Protein AF-A0A3E0DQM0-F1 (afdb_monomer_lite)

pLDDT: mean 94.65, std 6.39, range [54.25, 98.12]

Structure (mmCIF, N/CA/C/O backbone):
data_AF-A0A3E0DQM0-F1
#
_entry.id   AF-A0A3E0DQM0-F1
#
loop_
_atom_site.group_PDB
_atom_site.id
_atom_site.type_symbol
_atom_site.label_atom_id
_atom_site.label_alt_id
_atom_site.label_comp_id
_atom_site.label_asym_id
_atom_site.label_entity_id
_atom_site.label_seq_id
_atom_site.pdbx_PDB_ins_code
_atom_site.Cartn_x
_atom_site.Cartn_y
_atom_site.Cartn_z
_atom_site.occupancy
_atom_site.B_iso_or_equiv
_atom_site.auth_seq_id
_atom_site.auth_comp_id
_atom_site.auth_asym_id
_atom_site.auth_atom_id
_atom_site.pdbx_PDB_model_num
ATOM 1 N N . MET A 1 1 ? -19.276 3.878 23.084 1.00 54.25 1 MET A N 1
ATOM 2 C CA . MET A 1 1 ? -18.912 4.864 22.041 1.00 54.25 1 MET A CA 1
ATOM 3 C C . MET A 1 1 ? -17.855 4.214 21.169 1.00 54.25 1 MET A C 1
ATOM 5 O O . MET A 1 1 ? -16.862 3.767 21.719 1.00 54.25 1 MET A O 1
ATOM 9 N N . SER A 1 2 ? -18.087 4.091 19.860 1.00 76.19 2 SER A N 1
ATOM 10 C CA . SER A 1 2 ? -17.106 3.498 18.938 1.00 76.19 2 SER A CA 1
ATOM 11 C C . SER A 1 2 ? -15.893 4.420 18.818 1.00 76.19 2 SER A C 1
ATOM 13 O O . SER A 1 2 ? -16.071 5.600 18.515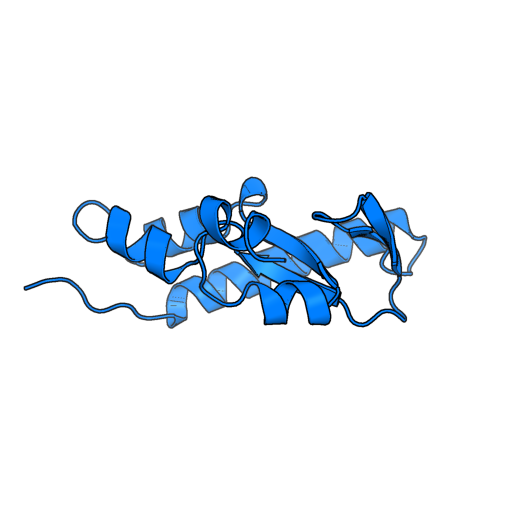 1.00 76.19 2 SER A O 1
ATOM 15 N N . ARG A 1 3 ? -14.677 3.886 18.982 1.00 88.62 3 ARG A N 1
ATOM 16 C CA . ARG A 1 3 ? -13.432 4.633 18.741 1.00 88.62 3 ARG A CA 1
ATOM 17 C C . ARG A 1 3 ? -13.427 5.212 17.309 1.00 88.62 3 ARG A C 1
ATOM 19 O O . ARG A 1 3 ? -13.746 4.468 16.372 1.00 88.62 3 ARG A O 1
ATOM 26 N N . PRO A 1 4 ? -13.158 6.519 17.121 1.00 92.12 4 PRO A N 1
ATOM 27 C CA . PRO A 1 4 ? -13.110 7.136 15.798 1.00 92.12 4 PRO A CA 1
ATOM 28 C C . PRO A 1 4 ? -11.897 6.650 15.002 1.00 92.12 4 PRO A C 1
ATOM 30 O O . PRO A 1 4 ? -10.864 6.309 15.566 1.00 92.12 4 PRO A O 1
ATOM 33 N N . TYR A 1 5 ? -12.033 6.638 13.678 1.00 93.19 5 TYR A N 1
ATOM 34 C CA . TYR A 1 5 ? -10.960 6.251 12.772 1.00 93.19 5 TYR A CA 1
ATOM 35 C C . TYR A 1 5 ? -9.982 7.410 12.541 1.00 93.19 5 TYR A C 1
ATOM 37 O O . TYR A 1 5 ? -10.359 8.439 11.978 1.00 93.19 5 TYR A O 1
ATOM 45 N N . TYR A 1 6 ? -8.715 7.216 12.916 1.00 92.94 6 TYR A N 1
ATOM 46 C CA . TYR A 1 6 ? -7.630 8.161 12.651 1.00 92.94 6 TYR A CA 1
ATOM 47 C C . TYR A 1 6 ? -6.496 7.518 11.854 1.00 92.94 6 TYR A C 1
ATOM 49 O O . TYR A 1 6 ? -6.111 6.374 12.077 1.00 92.94 6 TYR A O 1
ATOM 57 N N . ARG A 1 7 ? -5.926 8.285 10.918 1.00 94.50 7 ARG A N 1
ATOM 58 C CA . ARG A 1 7 ? -4.897 7.794 9.988 1.00 94.50 7 ARG A CA 1
ATOM 59 C C . ARG A 1 7 ? -3.457 8.008 10.441 1.00 94.50 7 ARG A C 1
ATOM 61 O O . ARG A 1 7 ? -2.560 7.538 9.755 1.00 94.50 7 ARG A O 1
ATOM 68 N N . ALA A 1 8 ? -3.216 8.720 11.540 1.00 96.00 8 ALA A N 1
ATOM 69 C CA . ALA A 1 8 ? -1.870 9.163 11.911 1.00 96.00 8 ALA A CA 1
ATOM 70 C C . ALA A 1 8 ? -0.879 7.994 12.069 1.00 96.00 8 ALA A C 1
ATOM 72 O O . ALA A 1 8 ? 0.138 7.958 11.374 1.00 96.00 8 ALA A O 1
ATOM 73 N N . GLU A 1 9 ? -1.203 7.009 12.912 1.00 95.75 9 GLU A N 1
ATOM 74 C CA . GLU A 1 9 ? -0.326 5.850 13.139 1.00 95.75 9 GLU A CA 1
ATOM 75 C C . GLU A 1 9 ? -0.242 4.938 11.910 1.00 95.75 9 GLU A C 1
ATOM 77 O O . GLU A 1 9 ? 0.847 4.497 11.544 1.00 95.75 9 GLU A O 1
ATOM 82 N N . ILE A 1 10 ? -1.363 4.742 11.203 1.00 96.94 10 ILE A N 1
ATOM 83 C CA . ILE A 1 10 ? -1.405 3.978 9.947 1.00 96.94 10 ILE A CA 1
ATOM 84 C C . ILE A 1 10 ? -0.453 4.585 8.917 1.00 96.94 10 ILE A C 1
ATOM 86 O O . ILE A 1 10 ? 0.351 3.860 8.342 1.00 96.94 10 ILE A O 1
ATOM 90 N N . ASN A 1 11 ? -0.504 5.902 8.704 1.00 97.19 11 ASN A N 1
ATOM 91 C CA . ASN A 1 11 ? 0.359 6.582 7.742 1.00 97.19 11 ASN A CA 1
ATOM 92 C C . ASN A 1 11 ? 1.834 6.502 8.169 1.00 97.19 11 ASN A C 1
ATOM 94 O O . ASN A 1 11 ? 2.695 6.252 7.331 1.00 97.19 11 ASN A O 1
ATOM 98 N N . ARG A 1 12 ? 2.138 6.655 9.466 1.00 95.81 12 ARG A N 1
ATOM 99 C CA . ARG A 1 12 ? 3.513 6.529 9.976 1.00 95.81 12 ARG A CA 1
ATOM 100 C C . ARG A 1 12 ? 4.090 5.133 9.723 1.00 95.81 12 ARG A C 1
ATOM 102 O O . ARG A 1 12 ? 5.250 5.025 9.330 1.00 95.81 12 ARG A O 1
ATOM 109 N N . ALA A 1 13 ? 3.317 4.074 9.964 1.00 95.50 13 ALA A N 1
ATOM 110 C CA . ALA A 1 13 ? 3.752 2.709 9.665 1.00 95.50 13 ALA A CA 1
ATOM 111 C C . ALA A 1 13 ? 3.865 2.473 8.149 1.00 95.50 13 ALA A C 1
ATOM 113 O O . ALA A 1 13 ? 4.840 1.876 7.696 1.00 95.50 13 ALA A O 1
ATOM 114 N N . PHE A 1 14 ? 2.934 3.022 7.368 1.00 97.19 14 PHE A N 1
ATOM 115 C CA . PHE A 1 14 ? 2.909 2.885 5.916 1.00 97.19 14 PHE A CA 1
ATOM 116 C C . PHE A 1 14 ? 4.154 3.460 5.233 1.00 97.19 14 PHE A C 1
ATOM 118 O O . PHE A 1 14 ? 4.708 2.816 4.348 1.00 97.19 14 PHE A O 1
ATOM 125 N N . GLU A 1 15 ? 4.653 4.625 5.663 1.00 96.44 15 GLU A N 1
ATOM 126 C CA . GLU A 1 15 ? 5.891 5.193 5.103 1.00 96.44 15 GLU A CA 1
ATOM 127 C C . GLU A 1 15 ? 7.095 4.254 5.265 1.00 96.44 15 GLU A C 1
ATOM 129 O O . GLU A 1 15 ? 7.903 4.125 4.345 1.00 96.44 15 GLU A O 1
ATOM 134 N N . ARG A 1 16 ? 7.196 3.543 6.398 1.00 94.75 16 ARG A N 1
ATOM 135 C CA . ARG A 1 16 ? 8.276 2.567 6.618 1.00 94.75 16 ARG A CA 1
ATOM 136 C C . ARG A 1 16 ? 8.169 1.383 5.661 1.00 94.75 16 ARG A C 1
ATOM 138 O O . ARG A 1 16 ? 9.175 0.956 5.104 1.00 94.75 16 ARG A O 1
ATOM 145 N N . VAL A 1 17 ? 6.954 0.880 5.452 1.00 95.38 17 VAL A N 1
ATOM 146 C CA . VAL A 1 17 ? 6.702 -0.264 4.566 1.00 95.38 17 VAL A CA 1
ATOM 147 C C . VAL A 1 17 ? 6.937 0.111 3.106 1.00 95.38 17 VAL A C 1
ATOM 149 O O . VAL A 1 17 ? 7.618 -0.623 2.397 1.00 95.38 17 VAL A O 1
ATOM 152 N N . LYS A 1 18 ? 6.490 1.295 2.670 1.00 95.62 18 LYS A N 1
ATOM 153 C CA . LYS A 1 18 ? 6.794 1.810 1.326 1.00 95.62 18 LYS A CA 1
ATOM 154 C C . LYS A 1 18 ? 8.295 1.928 1.079 1.00 95.62 18 LYS A C 1
ATOM 156 O O . LYS A 1 18 ? 8.761 1.546 0.012 1.00 95.62 18 LYS A O 1
ATOM 161 N N . ALA A 1 19 ? 9.052 2.438 2.051 1.00 95.69 19 ALA A N 1
ATOM 162 C CA . ALA A 1 19 ? 10.502 2.554 1.923 1.00 95.69 19 ALA A CA 1
ATOM 163 C C . ALA A 1 19 ? 11.177 1.179 1.763 1.00 95.69 19 ALA A C 1
ATOM 165 O O . ALA A 1 19 ? 12.063 1.032 0.922 1.00 95.69 19 ALA A O 1
ATOM 166 N N . LEU A 1 20 ? 10.729 0.171 2.521 1.00 95.19 20 LEU A N 1
ATOM 167 C CA . LEU A 1 20 ? 11.220 -1.203 2.400 1.00 95.19 20 LEU A CA 1
ATOM 168 C C . LEU A 1 20 ? 10.911 -1.792 1.016 1.00 95.19 20 LEU A C 1
ATOM 170 O O . LEU A 1 20 ? 11.831 -2.209 0.316 1.00 95.19 20 LEU A O 1
ATOM 174 N N . LEU A 1 21 ? 9.644 -1.750 0.592 1.00 94.62 21 LEU A N 1
ATOM 175 C CA . LEU A 1 21 ? 9.210 -2.274 -0.707 1.00 94.62 21 LEU A CA 1
ATOM 176 C C . LEU A 1 21 ? 9.923 -1.584 -1.875 1.00 94.62 21 LEU A C 1
ATOM 178 O O . LEU A 1 21 ? 10.291 -2.229 -2.855 1.00 94.62 21 LEU A O 1
ATOM 182 N N . HIS A 1 22 ? 10.150 -0.274 -1.771 1.00 96.00 22 HIS A N 1
ATOM 183 C CA . HIS A 1 22 ? 10.899 0.463 -2.779 1.00 96.00 22 HIS A CA 1
ATOM 184 C C . HIS A 1 22 ? 12.367 0.040 -2.843 1.00 96.00 22 HIS A C 1
ATOM 186 O O . HIS A 1 22 ? 12.887 -0.179 -3.933 1.00 96.00 22 HIS A O 1
ATOM 192 N N . SER A 1 23 ? 13.021 -0.131 -1.692 1.00 96.44 23 SER A N 1
ATOM 193 C CA . SER A 1 23 ? 14.397 -0.636 -1.627 1.00 96.44 23 SER A CA 1
ATOM 194 C C . SER A 1 23 ? 14.526 -2.015 -2.288 1.00 96.44 23 SER A C 1
ATOM 196 O O . SER A 1 23 ? 15.415 -2.235 -3.112 1.00 96.44 23 SER A O 1
ATOM 198 N N . GLU A 1 24 ? 13.593 -2.927 -2.004 1.00 95.75 24 GLU A N 1
ATOM 199 C CA . GLU A 1 24 ? 13.560 -4.250 -2.634 1.00 95.75 24 GLU A CA 1
ATOM 200 C C . GLU A 1 24 ? 13.370 -4.165 -4.152 1.00 95.75 24 GLU A C 1
ATOM 202 O O . GLU A 1 24 ? 14.058 -4.857 -4.905 1.00 95.75 24 GLU A O 1
ATOM 207 N N . ALA A 1 25 ? 12.470 -3.299 -4.618 1.00 96.56 25 ALA A N 1
ATOM 208 C CA . ALA A 1 25 ? 12.210 -3.111 -6.040 1.00 96.56 25 ALA A CA 1
ATOM 209 C C . ALA A 1 25 ? 13.403 -2.511 -6.790 1.00 96.56 25 ALA A C 1
ATOM 211 O O . ALA A 1 25 ? 13.678 -2.922 -7.917 1.00 96.56 25 ALA A O 1
ATOM 212 N N . LEU A 1 26 ? 14.145 -1.588 -6.168 1.00 97.44 26 LEU A N 1
ATOM 213 C CA . LEU A 1 26 ? 15.409 -1.080 -6.713 1.00 97.44 26 LEU A CA 1
ATOM 214 C C . LEU A 1 26 ? 16.441 -2.204 -6.860 1.00 97.44 26 LEU A C 1
ATOM 216 O O . LEU A 1 26 ? 17.157 -2.253 -7.861 1.00 97.44 26 LEU A O 1
ATOM 220 N N . GLY A 1 27 ? 16.496 -3.124 -5.891 1.00 97.00 27 GLY A N 1
ATOM 221 C CA . GLY A 1 27 ? 17.336 -4.319 -5.967 1.00 97.00 27 GLY A CA 1
ATOM 222 C C . GLY A 1 27 ? 16.962 -5.237 -7.135 1.00 97.00 27 GLY A C 1
ATOM 223 O O . GLY A 1 27 ? 17.846 -5.758 -7.809 1.00 97.00 27 GLY A O 1
ATOM 224 N N . ARG A 1 28 ? 15.662 -5.392 -7.422 1.00 95.31 28 ARG A N 1
ATOM 225 C CA . ARG A 1 28 ? 15.159 -6.211 -8.544 1.00 95.31 28 ARG A CA 1
ATOM 226 C C . ARG A 1 28 ? 15.437 -5.594 -9.914 1.00 95.31 28 ARG A C 1
ATOM 228 O O . ARG A 1 28 ? 15.689 -6.334 -10.860 1.00 95.31 28 ARG A O 1
ATOM 235 N N . GLY A 1 29 ? 15.378 -4.269 -10.038 1.00 94.19 29 GLY A N 1
ATOM 236 C CA . GLY A 1 29 ? 15.554 -3.569 -11.314 1.00 94.19 29 GLY A CA 1
ATOM 237 C C . GLY A 1 29 ? 16.912 -2.887 -11.487 1.00 94.19 29 GLY A C 1
ATOM 238 O O . GLY A 1 29 ? 17.012 -1.929 -12.252 1.00 94.19 29 GLY A O 1
ATOM 239 N N . ASN A 1 30 ? 17.961 -3.355 -10.796 1.00 93.12 30 ASN A N 1
ATOM 240 C CA . ASN A 1 30 ? 19.336 -2.845 -10.919 1.00 93.12 30 ASN A CA 1
ATOM 241 C C . ASN A 1 30 ? 19.444 -1.315 -10.753 1.00 93.12 30 ASN A C 1
ATOM 243 O O . ASN A 1 30 ? 20.077 -0.628 -11.554 1.00 93.12 30 ASN A O 1
ATOM 247 N N . GLY A 1 31 ? 18.806 -0.776 -9.713 1.00 93.38 31 GLY A N 1
ATOM 248 C CA . GLY A 1 31 ? 18.766 0.663 -9.429 1.00 93.38 31 GLY A CA 1
ATOM 249 C C . GLY A 1 31 ? 17.560 1.390 -10.025 1.00 93.38 31 GLY A C 1
ATOM 250 O O . GLY A 1 31 ? 17.336 2.551 -9.691 1.00 93.38 31 GLY A O 1
ATOM 251 N N . ASN A 1 32 ? 16.744 0.710 -10.832 1.00 95.00 32 ASN A N 1
ATOM 252 C CA . ASN A 1 32 ? 15.394 1.142 -11.177 1.00 95.00 32 ASN A CA 1
ATOM 253 C C . ASN A 1 32 ? 14.385 0.311 -10.388 1.00 95.00 32 ASN A C 1
ATOM 255 O O . ASN A 1 32 ? 14.575 -0.887 -10.208 1.00 95.00 32 ASN A O 1
ATOM 259 N N . ALA A 1 33 ? 13.320 0.934 -9.893 1.00 96.88 33 ALA A N 1
ATOM 260 C CA . ALA A 1 33 ? 12.308 0.217 -9.143 1.00 96.88 33 ALA A CA 1
ATOM 261 C C . ALA A 1 33 ? 11.489 -0.630 -10.122 1.00 96.88 33 ALA A C 1
ATOM 263 O O . ALA A 1 33 ? 10.884 -0.085 -11.047 1.00 96.88 33 ALA A O 1
ATOM 264 N N . HIS A 1 34 ? 11.522 -1.946 -9.925 1.00 97.94 34 HIS A N 1
ATOM 265 C CA . HIS A 1 34 ? 10.809 -2.925 -10.735 1.00 97.94 34 HIS A CA 1
ATOM 266 C C . HIS A 1 34 ? 9.830 -3.716 -9.864 1.00 97.94 34 HIS A C 1
ATOM 268 O O . HIS A 1 34 ? 10.225 -4.339 -8.872 1.00 97.94 34 HIS A O 1
ATOM 274 N N . TYR A 1 35 ? 8.558 -3.696 -10.252 1.00 97.44 35 TYR A N 1
ATOM 275 C CA . TYR A 1 35 ? 7.465 -4.400 -9.590 1.00 97.44 35 TYR A CA 1
ATOM 276 C C . TYR A 1 35 ? 6.680 -5.241 -10.591 1.00 97.44 35 TYR A C 1
ATOM 278 O O . TYR A 1 35 ? 6.747 -5.022 -11.796 1.00 97.44 35 TYR A O 1
ATOM 286 N N . ILE A 1 36 ? 5.885 -6.160 -10.055 1.00 97.31 36 ILE A N 1
ATOM 287 C CA . ILE A 1 36 ? 4.790 -6.804 -10.772 1.00 97.31 36 ILE A CA 1
ATOM 288 C C . ILE A 1 36 ? 3.500 -6.210 -10.206 1.00 97.31 36 ILE A C 1
ATOM 290 O O . ILE A 1 36 ? 3.326 -6.193 -8.984 1.00 97.31 36 ILE A O 1
ATOM 294 N N . ASP A 1 37 ? 2.632 -5.688 -11.070 1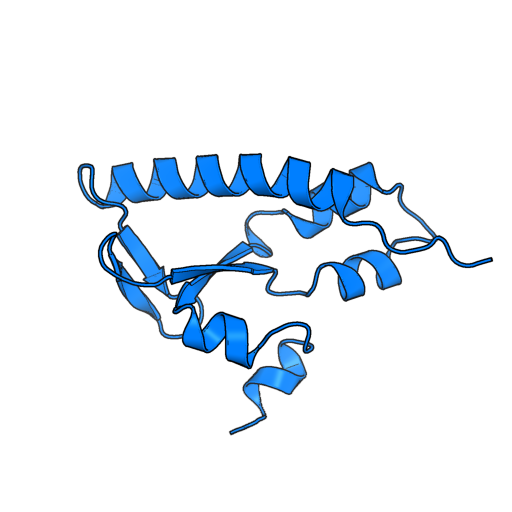.00 97.38 37 ASP A N 1
ATOM 295 C CA . ASP A 1 37 ? 1.326 -5.164 -10.688 1.00 97.38 37 ASP A CA 1
ATOM 296 C C . ASP A 1 37 ? 0.526 -6.272 -9.999 1.00 97.38 37 ASP A C 1
ATOM 298 O O . ASP A 1 37 ? 0.339 -7.366 -10.536 1.00 97.38 37 ASP A O 1
ATOM 302 N N . THR A 1 38 ? 0.057 -5.984 -8.788 1.00 96.00 38 THR A N 1
ATOM 303 C CA . THR A 1 38 ? -0.618 -6.980 -7.947 1.00 96.00 38 THR A CA 1
ATOM 304 C C . THR A 1 38 ? -1.942 -7.456 -8.551 1.00 96.00 38 THR A C 1
ATOM 306 O O . THR A 1 38 ? -2.349 -8.588 -8.303 1.00 96.00 38 THR A O 1
ATOM 309 N N . TYR A 1 39 ? -2.619 -6.614 -9.336 1.00 94.81 39 TYR A N 1
ATOM 310 C CA . TYR A 1 39 ? -3.948 -6.898 -9.873 1.00 94.81 39 TYR A CA 1
ATOM 311 C C . TYR A 1 39 ? -3.926 -7.368 -11.331 1.00 94.81 39 TYR A C 1
ATOM 313 O O . TYR A 1 39 ? -4.829 -8.105 -11.724 1.00 94.81 39 TYR A O 1
ATOM 321 N N . THR A 1 40 ? -2.925 -6.983 -12.131 1.00 95.06 40 THR A N 1
ATOM 322 C CA . THR A 1 40 ? -2.838 -7.387 -13.551 1.00 95.06 40 THR A CA 1
ATOM 323 C C . THR A 1 40 ? -1.740 -8.407 -13.842 1.00 95.06 40 THR A C 1
ATOM 325 O O . THR A 1 40 ? -1.823 -9.118 -14.842 1.00 95.06 40 THR A O 1
ATOM 328 N N . GLY A 1 41 ? -0.720 -8.508 -12.985 1.00 96.88 41 GLY A N 1
ATOM 329 C CA . GLY A 1 41 ? 0.468 -9.328 -13.232 1.00 96.88 41 GLY A CA 1
ATOM 330 C C . GLY A 1 41 ? 1.447 -8.727 -14.248 1.00 96.88 41 GLY A C 1
ATOM 331 O O . GLY A 1 41 ? 2.428 -9.382 -14.596 1.00 96.88 41 GLY A O 1
ATOM 332 N N . GLU A 1 42 ? 1.197 -7.509 -14.732 1.00 97.44 42 GLU A N 1
ATOM 333 C CA . GLU A 1 42 ? 2.086 -6.804 -15.660 1.00 97.44 42 GLU A CA 1
ATOM 334 C C . GLU A 1 42 ? 3.302 -6.213 -14.936 1.00 97.44 42 GLU A C 1
ATOM 336 O O . GLU A 1 42 ? 3.264 -5.946 -13.736 1.00 97.44 42 GLU A O 1
ATOM 341 N N . GLU A 1 43 ? 4.398 -5.986 -15.656 1.00 97.62 43 GLU A N 1
ATOM 342 C CA . GLU A 1 43 ? 5.565 -5.305 -15.090 1.00 97.62 43 GLU A CA 1
ATOM 343 C C . GLU A 1 43 ? 5.293 -3.806 -14.899 1.00 97.62 43 GLU A C 1
ATOM 345 O O . GLU A 1 43 ? 4.718 -3.150 -15.768 1.00 97.62 43 GLU A O 1
ATOM 350 N N . LEU A 1 44 ? 5.765 -3.254 -13.780 1.00 98.00 44 LEU A N 1
ATOM 351 C CA . LEU A 1 44 ? 5.756 -1.822 -13.486 1.00 98.00 44 LEU A CA 1
ATOM 352 C C . LEU A 1 44 ? 7.176 -1.342 -13.206 1.00 98.00 44 LEU A C 1
ATOM 354 O O . LEU A 1 44 ? 7.900 -1.913 -12.384 1.00 98.00 44 LEU A O 1
ATOM 358 N N . TRP A 1 45 ? 7.544 -0.237 -13.835 1.00 97.19 45 TRP A N 1
ATOM 359 C CA . TRP A 1 45 ? 8.858 0.379 -13.741 1.00 97.19 45 TRP A CA 1
ATOM 360 C C . TRP A 1 45 ? 8.772 1.782 -13.132 1.00 97.19 45 TRP A C 1
ATOM 362 O O . TRP A 1 45 ? 7.707 2.390 -13.047 1.00 97.19 45 TRP A O 1
ATOM 372 N N . SER A 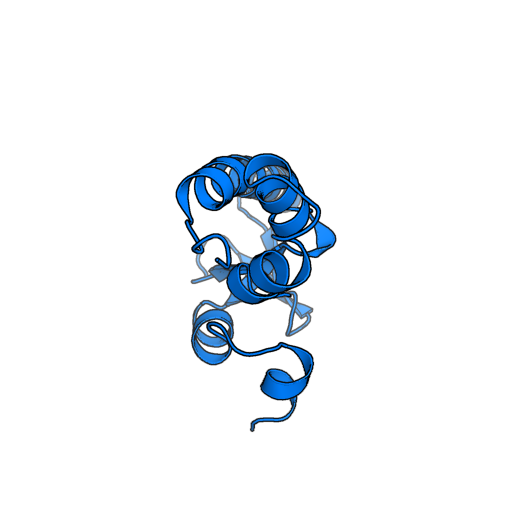1 46 ? 9.913 2.352 -12.732 1.00 92.75 46 SER A N 1
ATOM 373 C CA . SER A 1 46 ? 9.997 3.710 -12.158 1.00 92.75 46 SER A CA 1
ATOM 374 C C . SER A 1 46 ? 9.323 4.819 -12.985 1.00 92.75 46 SER A C 1
ATOM 376 O O . SER A 1 46 ? 9.005 5.870 -12.434 1.00 92.75 46 SER A O 1
ATOM 378 N N . VAL A 1 47 ? 9.169 4.633 -14.300 1.00 93.62 47 VAL A N 1
ATOM 379 C CA . VAL A 1 47 ? 8.529 5.609 -15.199 1.00 93.62 47 VAL A CA 1
ATOM 380 C C . VAL A 1 47 ? 7.001 5.552 -15.145 1.00 93.62 47 VAL A C 1
ATOM 382 O O . VAL A 1 47 ? 6.336 6.514 -15.538 1.00 93.62 47 VAL A O 1
ATOM 385 N N . ASP A 1 48 ? 6.448 4.447 -14.647 1.00 96.44 48 ASP A N 1
ATOM 386 C CA . ASP A 1 48 ? 5.016 4.224 -14.572 1.00 96.44 48 ASP A CA 1
ATOM 387 C C . ASP A 1 48 ? 4.401 4.955 -13.385 1.00 96.44 48 ASP A C 1
ATOM 389 O O . ASP A 1 48 ? 5.010 5.185 -12.338 1.00 96.44 48 ASP A O 1
ATOM 393 N N . ARG A 1 49 ? 3.130 5.321 -13.540 1.00 96.81 49 ARG A N 1
ATOM 394 C CA . ARG A 1 49 ? 2.353 5.934 -12.463 1.00 96.81 49 ARG A CA 1
ATOM 395 C C . ARG A 1 49 ? 1.708 4.840 -11.627 1.00 96.81 49 ARG A C 1
ATOM 397 O O . ARG A 1 49 ? 0.522 4.567 -11.803 1.00 96.81 49 ARG A O 1
A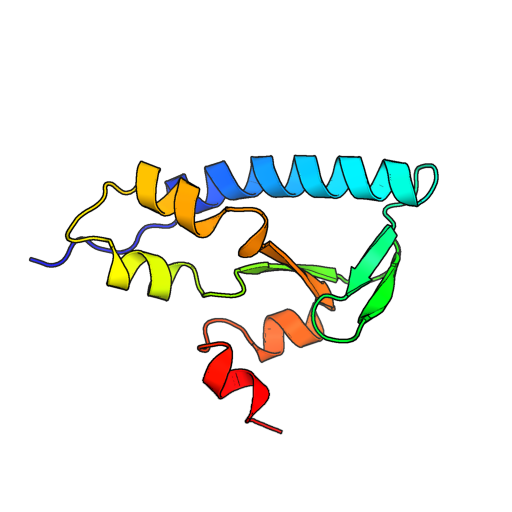TOM 404 N N . TYR A 1 50 ? 2.476 4.240 -10.729 1.00 97.38 50 TYR A N 1
ATOM 405 C CA . TYR A 1 50 ? 1.972 3.300 -9.730 1.00 97.38 50 TYR A CA 1
ATOM 406 C C . TYR A 1 50 ? 1.782 3.973 -8.366 1.00 97.38 50 TYR A C 1
ATOM 408 O O . TYR A 1 50 ? 2.383 5.007 -8.073 1.00 97.38 50 TYR A O 1
ATOM 416 N N . ASP A 1 51 ? 0.942 3.373 -7.530 1.00 97.19 51 ASP A N 1
ATOM 417 C CA . ASP A 1 51 ? 0.770 3.726 -6.126 1.00 97.19 51 ASP A CA 1
ATOM 418 C C . ASP A 1 51 ? 0.838 2.448 -5.265 1.00 97.19 51 ASP A C 1
ATOM 420 O O . ASP A 1 51 ? 0.735 1.326 -5.765 1.00 97.19 51 ASP A O 1
ATOM 424 N N . TYR A 1 52 ? 1.005 2.632 -3.954 1.00 97.25 52 TYR A N 1
ATOM 425 C CA . TYR A 1 52 ? 0.876 1.562 -2.964 1.00 97.25 52 TYR A CA 1
ATOM 426 C C . TYR A 1 52 ? -0.555 1.564 -2.423 1.00 97.25 52 TYR A C 1
ATOM 428 O O . TYR A 1 52 ? -1.035 2.603 -1.960 1.00 97.25 52 TYR A O 1
ATOM 436 N N . ASP A 1 53 ? -1.223 0.420 -2.472 1.00 96.88 53 ASP A N 1
ATOM 437 C CA . ASP A 1 53 ? -2.618 0.247 -2.078 1.00 96.88 53 ASP A CA 1
ATOM 438 C C . ASP A 1 53 ? -2.742 -0.631 -0.826 1.00 96.88 53 ASP A C 1
ATOM 440 O O . ASP A 1 53 ? -1.972 -1.565 -0.624 1.00 96.88 53 ASP A O 1
ATOM 444 N N . HIS A 1 54 ? -3.743 -0.342 0.004 1.00 97.62 54 HIS A N 1
ATOM 445 C CA . HIS A 1 54 ? -4.195 -1.243 1.062 1.00 97.62 54 HIS A CA 1
ATOM 446 C C . HIS A 1 54 ? -5.248 -2.185 0.473 1.00 97.62 54 HIS A C 1
ATOM 448 O O . HIS A 1 54 ? -6.397 -1.756 0.331 1.00 97.62 54 HIS A O 1
ATOM 454 N N . ILE A 1 55 ? -4.892 -3.441 0.160 1.00 96.94 55 ILE A N 1
ATOM 455 C CA . ILE A 1 55 ? -5.800 -4.429 -0.469 1.00 96.94 55 ILE A CA 1
ATOM 456 C C . ILE A 1 55 ? -7.130 -4.471 0.290 1.00 96.94 55 ILE A C 1
ATOM 458 O O . ILE A 1 55 ? -8.182 -4.158 -0.268 1.00 96.94 55 ILE A O 1
ATOM 462 N N . SER A 1 56 ? -7.070 -4.745 1.595 1.00 97.19 56 SER A N 1
ATOM 463 C CA . SER A 1 56 ? -8.158 -4.470 2.531 1.00 97.19 56 SER A CA 1
ATOM 464 C C . SER A 1 56 ? -8.063 -3.018 3.005 1.00 97.19 56 SER A C 1
ATOM 466 O O . SER A 1 56 ? -7.084 -2.664 3.678 1.00 97.19 56 SER A O 1
ATOM 468 N N . PRO A 1 57 ? -9.069 -2.165 2.726 1.00 97.12 57 PRO A N 1
ATOM 469 C CA . PRO A 1 57 ? -9.031 -0.761 3.106 1.00 97.12 57 PRO A CA 1
ATOM 470 C C . PRO A 1 57 ? -8.777 -0.576 4.602 1.00 97.12 57 PRO A C 1
ATOM 472 O O . PRO A 1 57 ? -9.425 -1.185 5.454 1.00 97.12 57 PRO A O 1
ATOM 475 N N . SER A 1 58 ? -7.887 0.349 4.944 1.00 97.06 58 SER A N 1
ATOM 476 C CA . SER A 1 58 ? -7.500 0.620 6.332 1.00 97.06 58 SER A CA 1
ATOM 477 C C . SER A 1 58 ? -8.680 0.959 7.260 1.00 97.06 58 SER A C 1
ATOM 479 O O . SER A 1 58 ? -8.652 0.655 8.449 1.00 97.06 58 SER A O 1
ATOM 481 N N . GLU A 1 59 ? -9.730 1.590 6.725 1.00 96.25 59 GLU A N 1
ATOM 482 C CA . GLU A 1 59 ? -10.957 1.924 7.464 1.00 96.25 59 GLU A CA 1
ATOM 483 C C . GLU A 1 59 ? -11.803 0.679 7.791 1.00 96.25 59 GLU A C 1
ATOM 485 O O . GLU A 1 59 ? -12.398 0.592 8.870 1.00 96.25 59 GLU A O 1
ATOM 490 N N . MET A 1 60 ? -11.797 -0.318 6.901 1.00 96.50 60 MET A N 1
ATOM 491 C CA . MET A 1 60 ? -12.444 -1.612 7.116 1.00 96.50 60 MET A CA 1
ATOM 492 C C . MET A 1 60 ? -11.710 -2.409 8.198 1.00 96.50 60 MET A C 1
ATOM 494 O O . MET A 1 60 ? -12.334 -2.861 9.160 1.00 96.50 60 MET A O 1
ATOM 498 N N . VAL A 1 61 ? -10.381 -2.520 8.092 1.00 97.12 61 VAL A N 1
ATOM 499 C CA . VAL A 1 61 ? -9.546 -3.204 9.093 1.00 97.12 61 VAL A CA 1
ATOM 500 C C . VAL A 1 61 ? -9.701 -2.540 10.464 1.00 97.12 61 VAL A C 1
ATOM 502 O O . VAL A 1 61 ? -9.962 -3.222 11.455 1.00 97.12 61 VAL A O 1
ATOM 505 N N . HIS A 1 62 ? -9.645 -1.205 10.527 1.00 96.94 62 HIS A N 1
ATOM 506 C CA . HIS A 1 62 ? -9.895 -0.473 11.768 1.00 96.94 62 HIS A CA 1
ATOM 507 C C . HIS A 1 62 ? -11.274 -0.799 12.349 1.00 96.94 62 HIS A C 1
ATOM 509 O O . HIS A 1 62 ? -11.389 -1.139 13.524 1.00 96.94 62 HIS A O 1
ATOM 515 N N . SER A 1 63 ? -12.328 -0.746 11.532 1.00 95.81 63 SER A N 1
ATOM 516 C CA . SER A 1 63 ? -13.692 -1.015 11.998 1.00 95.81 63 SER A CA 1
ATOM 517 C C . SER A 1 63 ? -13.858 -2.425 12.563 1.00 95.81 63 SER A C 1
ATOM 519 O O . SER A 1 63 ? -14.583 -2.592 13.542 1.00 95.81 63 SER A O 1
ATOM 521 N N . ARG A 1 64 ? -13.151 -3.409 11.996 1.00 96.06 64 ARG A N 1
ATOM 522 C CA . ARG A 1 64 ? -13.156 -4.807 12.446 1.00 96.06 64 ARG A CA 1
ATOM 523 C C . ARG A 1 64 ? -12.451 -5.017 13.788 1.00 96.06 64 ARG A C 1
ATOM 525 O O . ARG A 1 64 ? -12.893 -5.859 14.566 1.00 96.06 64 ARG A O 1
ATOM 532 N N . TYR A 1 65 ? -11.373 -4.281 14.063 1.00 96.50 65 TYR A N 1
ATOM 533 C CA . 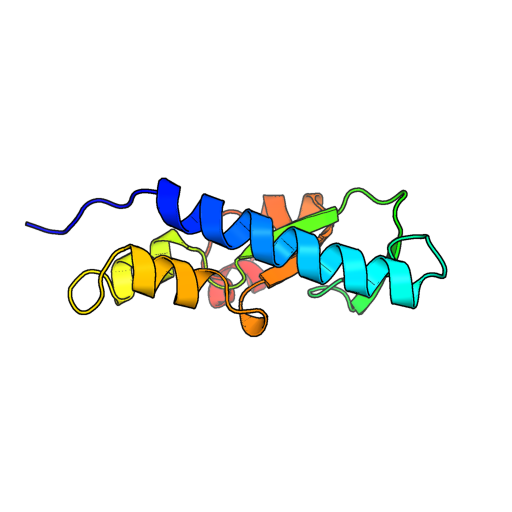TYR A 1 65 ? -10.495 -4.562 15.208 1.00 96.50 65 TYR A CA 1
ATOM 534 C C . TYR A 1 65 ? -10.494 -3.499 16.319 1.00 96.50 65 TYR A C 1
ATOM 536 O O . TYR A 1 65 ? -9.980 -3.779 17.401 1.00 96.50 65 TYR A O 1
ATOM 544 N N . LYS A 1 66 ? -11.096 -2.318 16.117 1.00 95.62 66 LYS A N 1
ATOM 545 C CA . LYS A 1 66 ? -11.072 -1.188 17.077 1.00 95.62 66 LYS A CA 1
ATOM 546 C C . LYS A 1 66 ? -11.576 -1.494 18.491 1.00 95.62 66 LYS A C 1
ATOM 548 O O . LYS A 1 66 ? -11.174 -0.812 19.425 1.00 95.62 66 LYS A O 1
ATOM 553 N N . GLU A 1 67 ? -12.431 -2.503 18.658 1.00 96.38 67 GLU A N 1
ATOM 554 C CA . GLU A 1 67 ? -12.955 -2.915 19.972 1.00 96.38 67 GLU A CA 1
ATOM 555 C C . GLU A 1 67 ? -11.998 -3.859 20.727 1.00 96.38 67 GLU A C 1
ATOM 557 O O . GLU A 1 67 ? -12.219 -4.159 21.897 1.00 96.38 67 GLU A O 1
ATOM 562 N N . ARG A 1 68 ? -10.952 -4.370 20.062 1.00 96.75 68 ARG A N 1
ATOM 563 C CA . ARG A 1 68 ? -10.046 -5.402 20.600 1.00 96.75 68 ARG A CA 1
ATOM 564 C C . ARG A 1 68 ? -8.581 -4.985 20.616 1.00 96.75 68 ARG A C 1
ATOM 566 O O . ARG A 1 68 ? -7.840 -5.487 21.449 1.00 96.75 68 ARG A O 1
ATOM 573 N N . LEU A 1 69 ? -8.178 -4.116 19.692 1.00 97.00 69 LEU A N 1
ATOM 574 C CA . LEU A 1 69 ? -6.790 -3.711 19.478 1.00 97.00 69 LEU A CA 1
ATOM 575 C C . LEU A 1 69 ? -6.642 -2.199 19.610 1.00 97.00 69 LEU A C 1
ATOM 577 O O . LEU A 1 69 ? -7.588 -1.450 19.362 1.00 97.00 69 LEU A O 1
ATOM 581 N N . THR A 1 70 ? -5.452 -1.737 19.964 1.00 95.81 70 THR A N 1
ATOM 582 C CA . THR A 1 70 ? -5.049 -0.324 19.966 1.00 95.81 70 THR A CA 1
ATOM 583 C C . THR A 1 70 ? -4.856 0.214 18.543 1.00 95.81 70 THR A C 1
ATOM 585 O O . THR A 1 70 ? -4.783 -0.545 17.579 1.00 95.81 70 THR A O 1
ATOM 588 N N . ASP A 1 71 ? -4.772 1.537 18.380 1.00 95.00 71 ASP A N 1
ATOM 589 C CA . ASP A 1 71 ? -4.515 2.138 17.059 1.00 95.00 71 ASP A CA 1
ATOM 590 C C . ASP A 1 71 ? -3.118 1.804 16.517 1.00 95.00 71 ASP A C 1
ATOM 592 O O . ASP A 1 71 ? -2.944 1.728 15.302 1.00 95.00 71 ASP A O 1
ATOM 596 N N . LEU A 1 72 ? -2.145 1.554 17.401 1.00 96.00 72 LEU A N 1
ATOM 597 C CA . LEU A 1 72 ? -0.806 1.100 17.023 1.00 96.00 72 LEU A CA 1
ATOM 598 C C . LEU A 1 72 ? -0.841 -0.326 16.465 1.00 96.00 72 LEU A C 1
ATOM 600 O O . LEU A 1 72 ? -0.357 -0.553 15.362 1.00 96.00 72 LEU A O 1
ATOM 604 N N . GLU A 1 73 ? -1.490 -1.260 17.163 1.00 97.25 73 GLU A N 1
ATOM 605 C CA . GLU A 1 73 ? -1.639 -2.646 16.691 1.00 97.25 73 GLU A CA 1
ATOM 606 C C . GLU A 1 73 ? -2.445 -2.714 15.384 1.00 97.25 73 GLU A C 1
ATOM 608 O O . GLU A 1 73 ? -2.106 -3.458 14.467 1.00 97.25 73 GLU A O 1
ATOM 613 N N . ILE A 1 74 ? -3.495 -1.895 15.243 1.00 97.81 74 ILE A N 1
ATOM 614 C CA . ILE A 1 74 ? -4.233 -1.791 13.976 1.00 97.81 74 ILE A CA 1
ATOM 615 C C . ILE A 1 74 ? -3.343 -1.220 12.872 1.00 97.81 74 ILE A C 1
ATOM 617 O O . ILE A 1 74 ? -3.419 -1.691 11.741 1.00 97.81 74 ILE A O 1
ATOM 621 N N . ALA A 1 75 ? -2.502 -0.226 13.167 1.00 97.81 75 ALA A N 1
ATOM 622 C CA . ALA A 1 75 ? -1.565 0.319 12.191 1.00 97.81 75 ALA A CA 1
ATOM 623 C C . ALA A 1 75 ? -0.541 -0.721 11.719 1.00 97.81 75 ALA A C 1
ATOM 625 O O . ALA A 1 75 ? -0.173 -0.698 10.546 1.00 97.81 75 ALA A O 1
ATOM 626 N N . GLU A 1 76 ? -0.115 -1.637 12.587 1.00 96.81 76 GLU A N 1
ATOM 627 C CA . GLU A 1 76 ? 0.735 -2.767 12.206 1.00 96.81 76 GLU A CA 1
ATOM 628 C C . GLU A 1 76 ? -0.017 -3.747 11.301 1.00 96.81 76 GLU A C 1
ATOM 630 O O . GLU A 1 76 ? 0.466 -4.052 10.215 1.00 96.81 76 GLU A O 1
ATOM 635 N N . ILE A 1 77 ? -1.237 -4.153 11.674 1.00 97.25 77 ILE A N 1
ATOM 636 C CA . ILE A 1 77 ? -2.056 -5.086 10.878 1.00 97.25 77 ILE A CA 1
ATOM 637 C C . ILE A 1 77 ? -2.407 -4.510 9.503 1.00 97.25 77 ILE A C 1
ATOM 639 O O . ILE A 1 77 ? -2.326 -5.207 8.498 1.00 97.25 77 ILE A O 1
ATOM 643 N N . VAL A 1 78 ? -2.802 -3.236 9.435 1.00 97.88 78 VAL A N 1
ATOM 644 C CA . VAL A 1 78 ? -3.142 -2.564 8.170 1.00 97.88 78 VAL A CA 1
ATOM 645 C C . VAL A 1 78 ? -1.954 -2.544 7.210 1.00 97.88 78 VAL A C 1
ATOM 647 O O . VAL A 1 78 ? -2.161 -2.591 6.000 1.00 97.88 78 VAL A O 1
ATOM 650 N N . ASN A 1 79 ? -0.732 -2.456 7.735 1.00 98.12 79 ASN A N 1
ATOM 651 C CA . ASN A 1 79 ? 0.482 -2.284 6.946 1.00 98.12 79 ASN A CA 1
ATOM 652 C C . ASN A 1 79 ? 1.350 -3.548 6.873 1.00 98.12 79 ASN A C 1
ATOM 654 O O . ASN A 1 79 ? 2.525 -3.443 6.526 1.00 98.12 79 ASN A O 1
ATOM 658 N N . ILE A 1 80 ? 0.810 -4.733 7.173 1.00 96.38 80 ILE A N 1
ATOM 659 C CA . ILE A 1 80 ? 1.525 -5.980 6.867 1.00 96.38 80 ILE A CA 1
ATOM 660 C C . ILE A 1 80 ? 1.801 -6.064 5.357 1.00 96.38 80 ILE A C 1
ATOM 662 O O . ILE A 1 80 ? 0.962 -5.599 4.575 1.00 96.38 80 ILE A O 1
ATOM 666 N N . PRO A 1 81 ? 2.931 -6.652 4.925 1.00 92.56 81 PRO A N 1
ATOM 667 C CA . PRO A 1 81 ? 3.271 -6.762 3.507 1.00 92.56 81 PRO A CA 1
ATOM 668 C C . PRO A 1 81 ? 2.152 -7.380 2.661 1.00 92.56 81 PRO A C 1
ATOM 670 O O . PRO A 1 81 ? 1.876 -6.899 1.570 1.00 92.56 81 PRO A O 1
ATOM 673 N N . GLU A 1 82 ? 1.440 -8.374 3.194 1.00 93.56 82 GLU A N 1
ATOM 674 C CA . GLU A 1 82 ? 0.338 -9.072 2.522 1.00 93.56 82 GLU A CA 1
ATOM 675 C C . GLU A 1 82 ? -0.886 -8.185 2.267 1.00 93.56 82 GLU A C 1
ATOM 677 O O . GLU A 1 82 ? -1.726 -8.530 1.441 1.00 93.56 82 GLU A O 1
ATOM 682 N N . ASN A 1 83 ? -1.012 -7.055 2.969 1.00 97.50 83 ASN A N 1
ATOM 683 C CA . ASN A 1 83 ? -2.080 -6.085 2.749 1.00 97.50 83 ASN A CA 1
ATOM 684 C C . ASN A 1 83 ? -1.621 -4.876 1.921 1.00 97.50 83 ASN A C 1
ATOM 686 O O . ASN A 1 83 ? -2.441 -3.999 1.648 1.00 97.50 83 ASN A O 1
ATOM 690 N N . ILE A 1 84 ? -0.341 -4.800 1.538 1.00 97.62 84 ILE A N 1
ATOM 691 C CA . ILE A 1 84 ? 0.187 -3.727 0.695 1.00 97.62 84 ILE A CA 1
ATOM 692 C C . ILE A 1 84 ? 0.389 -4.240 -0.730 1.00 97.62 84 ILE A C 1
ATOM 694 O O . ILE A 1 84 ? 1.276 -5.044 -0.997 1.00 97.62 84 ILE A O 1
ATOM 698 N N . ALA A 1 85 ? -0.406 -3.719 -1.658 1.00 9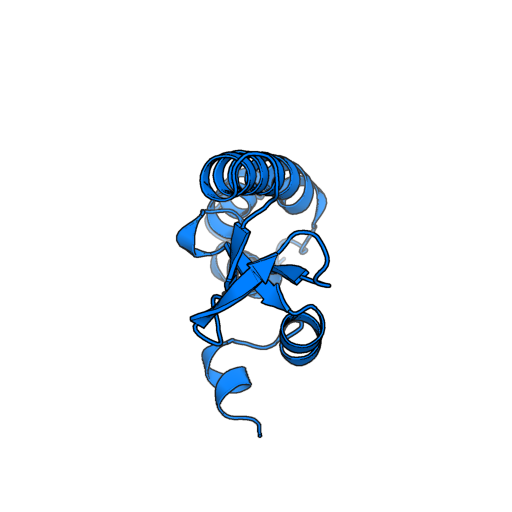5.88 85 ALA A N 1
ATOM 699 C CA . ALA A 1 85 ? -0.252 -3.956 -3.087 1.00 95.88 85 ALA A CA 1
ATOM 700 C C . ALA A 1 85 ? 0.532 -2.820 -3.752 1.00 95.88 85 ALA A C 1
ATOM 702 O O . ALA A 1 85 ? 0.461 -1.669 -3.320 1.00 95.88 85 ALA A O 1
ATOM 703 N N . VAL A 1 86 ? 1.228 -3.129 -4.845 1.00 97.62 86 VAL A N 1
ATOM 704 C CA . VAL A 1 86 ? 1.727 -2.130 -5.801 1.00 97.62 86 VAL A CA 1
ATOM 705 C C . VAL A 1 86 ? 0.942 -2.308 -7.089 1.00 97.62 86 VAL A C 1
ATOM 707 O O . VAL A 1 86 ? 0.862 -3.416 -7.618 1.00 97.62 86 VAL A O 1
ATOM 710 N N . THR A 1 87 ? 0.330 -1.232 -7.573 1.00 97.62 87 THR A N 1
ATOM 711 C CA . THR A 1 87 ? -0.491 -1.270 -8.787 1.00 97.62 87 THR A CA 1
ATOM 712 C C . THR A 1 87 ? -0.511 0.083 -9.486 1.00 97.62 87 THR A C 1
ATOM 714 O O . THR A 1 87 ? -0.186 1.111 -8.883 1.00 97.62 87 THR A O 1
ATOM 717 N N . LEU A 1 88 ? -0.934 0.113 -10.746 1.00 97.75 88 LEU A N 1
ATOM 718 C CA . LEU A 1 88 ? -1.233 1.346 -11.465 1.00 97.75 88 LEU A CA 1
ATOM 719 C C . LEU A 1 88 ? -2.164 2.269 -10.665 1.00 97.75 88 LEU A C 1
ATOM 721 O O . LEU A 1 88 ? -3.192 1.868 -10.114 1.00 97.75 88 LEU A O 1
ATOM 725 N N . ARG A 1 89 ? -1.852 3.568 -10.683 1.00 97.50 89 ARG A N 1
ATOM 726 C CA . ARG A 1 89 ? -2.648 4.616 -10.032 1.00 97.50 89 ARG A CA 1
ATOM 727 C C . ARG A 1 89 ? -4.112 4.588 -10.461 1.00 97.50 89 ARG A C 1
ATOM 729 O O . ARG A 1 89 ? -4.987 4.811 -9.632 1.00 97.50 89 ARG A O 1
ATOM 736 N N . SER A 1 90 ? -4.388 4.333 -11.739 1.00 96.62 90 SER A N 1
ATOM 737 C CA . SER A 1 90 ? -5.758 4.240 -12.259 1.00 96.62 90 SER A CA 1
ATOM 738 C C . SER A 1 90 ? -6.552 3.116 -11.587 1.00 96.62 90 SER A C 1
ATOM 740 O O . SER A 1 90 ? -7.711 3.320 -11.226 1.00 96.62 90 SER A O 1
ATOM 742 N N . ILE A 1 91 ? -5.920 1.962 -11.361 1.00 96.06 91 ILE A N 1
ATOM 743 C CA . ILE A 1 91 ? -6.523 0.807 -10.690 1.00 96.06 91 ILE A CA 1
ATOM 744 C C . ILE A 1 91 ? -6.753 1.128 -9.209 1.00 96.06 91 ILE A C 1
ATOM 746 O O . ILE A 1 91 ? -7.878 0.999 -8.723 1.00 96.06 91 ILE A O 1
ATOM 750 N N . ASN A 1 92 ? -5.737 1.661 -8.520 1.00 97.06 92 ASN A N 1
ATOM 751 C CA . ASN A 1 92 ? -5.859 2.100 -7.126 1.00 97.06 92 ASN A CA 1
ATOM 752 C C . ASN A 1 92 ? -6.995 3.128 -6.937 1.00 97.06 92 ASN A C 1
ATOM 754 O O . ASN A 1 92 ? -7.805 3.026 -6.017 1.00 97.06 92 ASN A O 1
ATOM 758 N N . GLN A 1 93 ? -7.117 4.101 -7.845 1.00 95.81 93 GLN A N 1
ATOM 759 C CA . GLN A 1 93 ? -8.191 5.100 -7.820 1.00 95.81 93 GLN A CA 1
ATOM 760 C C . GLN A 1 93 ? -9.573 4.495 -8.106 1.00 95.81 93 GLN A C 1
ATOM 762 O O . GLN A 1 93 ? -10.550 4.901 -7.474 1.00 95.81 93 GLN A O 1
ATOM 767 N N . SER A 1 94 ? -9.663 3.520 -9.017 1.00 95.06 94 SER A N 1
ATOM 768 C CA . SER A 1 94 ? -10.904 2.787 -9.301 1.00 95.06 94 SER A CA 1
ATOM 769 C C . SER A 1 94 ? -11.398 2.011 -8.074 1.00 95.06 94 SER A C 1
ATOM 771 O O . SER A 1 94 ? -12.590 2.070 -7.734 1.00 95.06 94 SER A O 1
ATOM 773 N N . LYS A 1 95 ? -10.481 1.341 -7.362 1.00 95.38 95 LYS A N 1
ATOM 774 C CA . LYS A 1 95 ? -10.772 0.648 -6.101 1.00 95.38 95 LYS A CA 1
ATOM 775 C C . LYS A 1 95 ? -11.166 1.624 -5.002 1.00 95.38 95 LYS A C 1
ATOM 777 O O . LYS A 1 95 ? -12.228 1.496 -4.386 1.00 95.38 95 LYS A O 1
ATOM 782 N N . GLY A 1 96 ? -10.314 2.612 -4.742 1.00 94.12 96 GLY A N 1
ATOM 783 C CA . GLY A 1 96 ? -10.462 3.539 -3.631 1.00 94.12 96 GLY A CA 1
ATOM 784 C C . GLY A 1 96 ? -10.624 2.802 -2.298 1.00 94.12 96 GLY A C 1
ATOM 785 O O . GLY A 1 96 ? -9.796 1.982 -1.908 1.00 94.12 96 GLY A O 1
ATOM 786 N N . LYS A 1 97 ? -11.717 3.097 -1.585 1.00 93.88 97 LYS A N 1
ATOM 787 C CA . LYS A 1 97 ? -12.043 2.485 -0.284 1.00 93.88 97 LYS A CA 1
ATOM 788 C C . LYS A 1 97 ? -13.013 1.301 -0.374 1.00 93.88 97 LYS A C 1
ATOM 790 O O . LYS A 1 97 ? -13.515 0.864 0.661 1.00 93.88 97 LYS A O 1
ATOM 795 N N . LYS A 1 98 ? -13.350 0.845 -1.583 1.00 95.00 98 LYS A N 1
ATOM 796 C CA . LYS A 1 98 ? -14.285 -0.269 -1.769 1.00 95.00 98 LYS A CA 1
ATOM 797 C C . LYS A 1 98 ? -13.680 -1.549 -1.204 1.00 95.00 98 LYS A C 1
ATOM 799 O O . LYS A 1 98 ? -12.462 -1.718 -1.182 1.00 95.00 98 LYS A O 1
ATOM 804 N N . ASP A 1 99 ? -14.555 -2.437 -0.762 1.00 94.06 99 ASP A N 1
ATOM 805 C CA . ASP A 1 99 ? -14.176 -3.796 -0.410 1.00 94.06 99 ASP A CA 1
ATOM 806 C C . ASP A 1 99 ? -13.649 -4.518 -1.666 1.00 94.06 99 ASP A C 1
ATOM 808 O O . ASP A 1 99 ? -14.339 -4.487 -2.693 1.00 94.06 99 ASP A O 1
ATOM 812 N N . PRO A 1 100 ? -12.440 -5.111 -1.625 1.00 92.69 100 PRO A N 1
ATOM 813 C CA . PRO A 1 100 ? -11.844 -5.773 -2.780 1.00 92.69 100 PRO A CA 1
ATOM 814 C C . PRO A 1 100 ? -12.721 -6.898 -3.345 1.00 92.69 100 PRO A C 1
ATOM 816 O O . PRO A 1 100 ? -12.753 -7.053 -4.565 1.00 92.69 100 PRO A O 1
ATOM 819 N N . GLU A 1 101 ? -13.479 -7.620 -2.507 1.00 91.62 101 GLU A N 1
ATOM 820 C CA . GLU A 1 101 ? -14.366 -8.706 -2.959 1.00 91.62 101 GLU A CA 1
ATOM 821 C C . GLU A 1 101 ? -15.493 -8.195 -3.859 1.00 91.62 101 GLU A C 1
ATOM 823 O O . GLU A 1 101 ? -15.925 -8.886 -4.778 1.00 91.62 101 GLU A O 1
ATOM 828 N N . PHE A 1 102 ? -15.956 -6.966 -3.626 1.00 93.19 102 PHE A N 1
ATOM 829 C CA . PHE A 1 102 ? -17.005 -6.345 -4.431 1.00 93.19 102 PHE A CA 1
ATOM 830 C C . PHE A 1 102 ? -16.440 -5.509 -5.571 1.00 93.19 102 PHE A C 1
ATOM 832 O O . PHE A 1 102 ? -17.035 -5.457 -6.641 1.00 93.19 102 PHE A O 1
ATOM 839 N N . TRP A 1 103 ? -15.305 -4.844 -5.356 1.00 93.75 103 TRP A N 1
ATOM 840 C CA . TRP A 1 103 ? -14.689 -3.979 -6.356 1.00 93.75 103 TRP A CA 1
ATOM 841 C C . TRP A 1 103 ? -14.348 -4.734 -7.642 1.00 93.75 103 TRP A C 1
ATOM 843 O O . TRP A 1 103 ? -14.662 -4.234 -8.717 1.00 93.75 103 TRP A O 1
ATOM 853 N N . ILE A 1 104 ? -13.795 -5.944 -7.531 1.00 89.38 104 ILE A N 1
ATOM 854 C CA . ILE A 1 104 ? -13.442 -6.781 -8.686 1.00 89.38 104 ILE A CA 1
ATOM 855 C C . ILE A 1 104 ? -14.658 -7.217 -9.521 1.00 89.38 104 ILE A C 1
ATOM 857 O O . ILE A 1 104 ? -14.518 -7.581 -10.685 1.00 89.38 104 ILE A O 1
ATOM 861 N N . LEU A 1 105 ? -15.860 -7.180 -8.941 1.00 90.00 105 LEU A N 1
ATOM 862 C CA . LEU A 1 105 ? -17.100 -7.553 -9.623 1.00 90.00 105 LEU A CA 1
ATOM 863 C C . LEU A 1 105 ? -17.715 -6.390 -10.410 1.00 90.00 105 LEU A C 1
ATOM 865 O O . LEU A 1 105 ? -18.675 -6.603 -11.152 1.00 90.00 105 LEU A O 1
ATOM 869 N N . VAL A 1 106 ? -17.214 -5.166 -10.222 1.00 75.00 106 VAL A N 1
ATOM 870 C CA . VAL A 1 106 ? -17.716 -3.984 -10.925 1.00 75.00 106 VAL A CA 1
ATOM 871 C C . VAL A 1 106 ? -16.937 -3.830 -12.237 1.00 75.00 106 VAL A C 1
ATOM 873 O O . VAL A 1 106 ? -15.717 -3.672 -12.169 1.00 75.00 106 VAL A O 1
ATOM 876 N N . PRO A 1 107 ? -17.607 -3.890 -13.406 1.00 55.84 107 PRO A N 1
ATOM 877 C CA . PRO A 1 107 ? -16.961 -3.702 -14.703 1.00 55.84 107 PRO A CA 1
ATOM 878 C C . PRO A 1 107 ? -16.410 -2.284 -14.897 1.00 55.84 107 PRO A C 1
ATOM 880 O O . PRO A 1 107 ? -16.978 -1.326 -14.317 1.00 55.84 107 PRO A O 1
#

Secondary structure (DSSP, 8-state):
-PPPP--HHHHHHHHHHHHHHHHHHHHHBTTB-EEE-TTT--EEETTS-EEEEESS-HHHHHHHHTTTS-HHHHHHHHTSGGGEEEEEHHHHHHHTTS-HHHHTT--

Sequence (107 aa):
MSRPYYRAEINRAFERVKALLHSEALGRGNGNAHYIDTYTGEELWSVDRYDYDHISPSEMVHSRYKERLTDLEIAEIVNIPENIAVTLRSINQSKGKKDPEFWILVP

Foldseek 3Di:
DQDDDDCPLLVVLQVVLVVVQQVVQCVVVVNWRWDQFPPPRHIDTNVAQKDKAQLQALVNLCVVPRVPDDPNVSSCVSRDPVRIGIHHPVLRVQCPNPNNVVSVVPD

Organism: NCBI:txid238540

Radius of gyration: 14.85 Å; chains: 1; bounding box: 38×18×38 Å